Protein AF-A0A0G4GAG9-F1 (afdb_monomer_lite)

Secondary structure (DSSP, 8-state):
-HHHHHHHHHHTT--EES---GGGGT---S---TTEEEEEEEEEETTEEEEEEEEEE-SSPPP-SPP---

Structure (mmCIF, N/CA/C/O backbone):
data_AF-A0A0G4GAG9-F1
#
_entry.id   AF-A0A0G4GAG9-F1
#
loop_
_atom_site.group_PDB
_atom_site.id
_atom_site.type_symbol
_atom_site.label_atom_id
_atom_site.label_alt_id
_atom_site.label_comp_id
_atom_site.label_asym_id
_atom_site.label_entity_id
_atom_site.label_seq_id
_atom_site.pdbx_PDB_ins_code
_atom_site.Cartn_x
_atom_site.Cartn_y
_atom_site.Cartn_z
_atom_site.occupancy
_atom_site.B_iso_or_equiv
_atom_site.auth_seq_id
_atom_site.auth_comp_id
_atom_site.auth_asym_id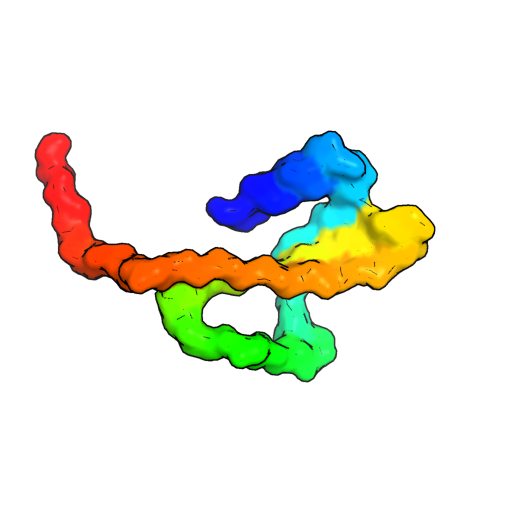
_atom_site.auth_atom_id
_atom_site.pdbx_PDB_model_num
ATOM 1 N N . MET A 1 1 ? -0.412 4.937 -9.237 1.00 59.38 1 MET A N 1
ATOM 2 C CA . MET A 1 1 ? -0.218 3.842 -8.261 1.00 59.38 1 MET A CA 1
ATOM 3 C C . MET A 1 1 ? -0.468 4.286 -6.823 1.00 59.38 1 MET A C 1
ATOM 5 O O . MET A 1 1 ? -1.365 3.734 -6.206 1.00 59.38 1 MET A O 1
ATOM 9 N N . ARG A 1 2 ? 0.203 5.338 -6.320 1.00 57.44 2 ARG A N 1
ATOM 10 C CA . ARG A 1 2 ? 0.066 5.825 -4.928 1.00 57.44 2 ARG A CA 1
ATOM 11 C C . ARG A 1 2 ? -1.374 6.073 -4.437 1.00 57.44 2 ARG A C 1
ATOM 13 O O . ARG A 1 2 ? -1.701 5.766 -3.303 1.00 57.44 2 ARG A O 1
ATOM 20 N N . ASN A 1 3 ? -2.249 6.582 -5.304 1.00 70.12 3 ASN A N 1
ATOM 21 C CA . ASN A 1 3 ? -3.652 6.871 -4.969 1.00 70.12 3 ASN A CA 1
ATOM 22 C C . ASN A 1 3 ? -4.573 5.631 -5.054 1.00 70.12 3 ASN A C 1
ATOM 24 O O . ASN A 1 3 ? -5.665 5.646 -4.506 1.00 70.12 3 ASN A O 1
ATOM 28 N N . LEU A 1 4 ? -4.158 4.559 -5.743 1.00 77.44 4 LEU A N 1
ATOM 29 C CA . LEU A 1 4 ? -5.007 3.385 -5.983 1.00 77.44 4 LEU A CA 1
ATOM 30 C C . LEU A 1 4 ? -5.158 2.533 -4.719 1.00 77.44 4 LEU A C 1
ATOM 32 O O . LEU A 1 4 ? -6.276 2.224 -4.332 1.00 77.44 4 LEU A O 1
ATOM 36 N N . PHE A 1 5 ? -4.055 2.199 -4.047 1.00 75.88 5 PHE A N 1
ATOM 37 C CA . PHE A 1 5 ? -4.113 1.336 -2.863 1.00 75.88 5 PHE A CA 1
ATOM 38 C C . PHE A 1 5 ? -4.793 2.008 -1.667 1.00 75.88 5 PHE A C 1
ATOM 40 O O . PHE A 1 5 ? -5.546 1.343 -0.969 1.00 75.88 5 PHE A O 1
ATOM 47 N N . VAL A 1 6 ? -4.628 3.328 -1.483 1.00 73.50 6 VAL A N 1
ATOM 48 C CA . VAL A 1 6 ? -5.405 4.083 -0.476 1.00 73.50 6 VAL A CA 1
ATOM 49 C C . VAL A 1 6 ? -6.898 3.942 -0.736 1.00 73.50 6 VAL A C 1
ATOM 51 O O . VAL A 1 6 ? -7.662 3.725 0.193 1.00 73.50 6 VAL A O 1
ATOM 54 N N . ARG A 1 7 ? -7.319 4.052 -2.002 1.00 82.00 7 ARG A N 1
ATOM 55 C CA . ARG A 1 7 ? -8.731 3.918 -2.375 1.00 82.00 7 ARG A CA 1
ATOM 56 C C . ARG A 1 7 ? -9.251 2.505 -2.142 1.00 82.00 7 ARG A C 1
ATOM 58 O O . ARG A 1 7 ? -10.346 2.380 -1.621 1.00 82.00 7 ARG A O 1
ATOM 65 N N . ILE A 1 8 ? -8.466 1.479 -2.475 1.00 84.19 8 ILE A N 1
ATOM 66 C CA . ILE A 1 8 ? -8.830 0.075 -2.223 1.00 84.19 8 ILE A CA 1
ATOM 67 C C . ILE A 1 8 ? -9.010 -0.172 -0.719 1.00 84.19 8 ILE A C 1
ATOM 69 O O . ILE A 1 8 ? -9.995 -0.774 -0.309 1.00 84.19 8 ILE A O 1
ATOM 73 N N . LEU A 1 9 ? -8.085 0.314 0.114 1.00 82.94 9 LEU A N 1
ATOM 74 C CA . LEU A 1 9 ? -8.184 0.162 1.568 1.00 82.94 9 LEU A CA 1
ATOM 75 C C . LEU A 1 9 ? -9.350 0.970 2.146 1.00 82.94 9 LEU A C 1
ATOM 77 O O . LEU A 1 9 ? -10.083 0.459 2.985 1.00 82.94 9 LEU A O 1
ATOM 81 N N . ALA A 1 10 ? -9.580 2.185 1.649 1.00 84.75 10 ALA A N 1
ATOM 82 C CA . ALA A 1 10 ? -10.731 2.991 2.042 1.00 84.75 10 ALA A CA 1
ATOM 83 C C . ALA A 1 10 ? -12.072 2.345 1.643 1.00 84.75 10 ALA A C 1
ATOM 85 O O . ALA A 1 10 ? -13.034 2.443 2.394 1.00 84.75 10 ALA A O 1
ATOM 86 N N . GLU A 1 11 ? -12.146 1.663 0.496 1.00 88.81 11 GLU A N 1
ATOM 87 C CA . GLU A 1 11 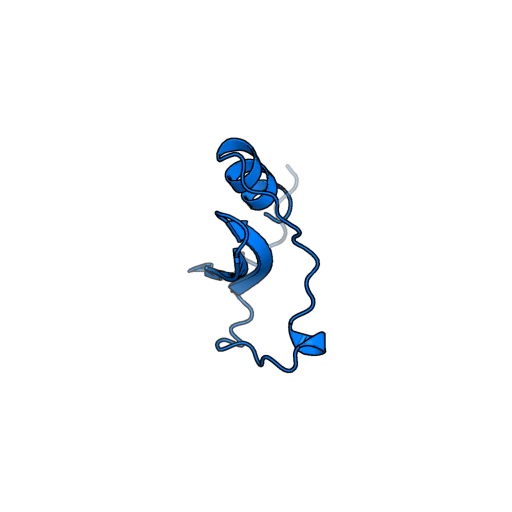? -13.333 0.900 0.076 1.00 88.81 11 GLU A CA 1
ATOM 88 C C . GLU A 1 11 ? -13.625 -0.281 1.016 1.00 88.81 11 GLU A C 1
ATOM 90 O O . GLU A 1 11 ? -14.782 -0.644 1.211 1.00 88.81 11 GLU A O 1
ATOM 95 N N . ALA A 1 12 ? -12.589 -0.831 1.652 1.00 84.62 12 ALA A N 1
ATOM 96 C CA . ALA A 1 12 ? -12.701 -1.851 2.691 1.00 84.62 12 ALA A CA 1
ATOM 97 C C . ALA A 1 12 ? -12.875 -1.277 4.116 1.00 84.62 12 ALA A C 1
ATOM 99 O O . ALA A 1 12 ? -12.781 -2.034 5.078 1.00 84.62 12 ALA A O 1
ATOM 100 N N . ASP A 1 13 ? -13.103 0.035 4.258 1.00 86.00 13 ASP A N 1
ATOM 101 C CA . ASP A 1 13 ? -13.192 0.759 5.539 1.00 86.00 13 ASP A CA 1
ATOM 102 C C . ASP A 1 13 ? -11.931 0.632 6.419 1.00 86.00 13 ASP A C 1
ATOM 104 O O . ASP A 1 13 ? -11.986 0.661 7.647 1.00 86.00 13 ASP A O 1
ATOM 108 N N . VAL A 1 14 ? -10.760 0.496 5.786 1.00 84.25 14 VAL A N 1
ATOM 109 C CA . VAL A 1 14 ? -9.461 0.410 6.462 1.00 84.25 14 VAL A CA 1
ATOM 110 C C . VAL A 1 14 ? -8.770 1.780 6.441 1.00 84.25 14 VAL A C 1
ATOM 112 O O . VAL A 1 14 ? -8.325 2.237 5.377 1.00 84.25 14 VAL A O 1
ATOM 115 N N . PRO A 1 15 ? -8.599 2.442 7.603 1.00 83.25 15 PRO A N 1
ATOM 116 C CA . PRO A 1 15 ? -7.814 3.665 7.703 1.00 83.25 15 PRO A CA 1
ATOM 117 C C . PRO A 1 15 ? -6.361 3.387 7.311 1.00 83.25 15 PRO A C 1
ATOM 119 O O . PRO A 1 15 ? -5.705 2.541 7.920 1.00 83.25 15 PRO A O 1
ATOM 122 N N . SER A 1 16 ? -5.841 4.096 6.305 1.00 80.31 16 SER A N 1
ATOM 123 C CA . SER A 1 16 ? -4.474 3.892 5.815 1.00 80.31 16 SER A CA 1
ATOM 124 C C . SER A 1 16 ? -3.754 5.191 5.443 1.00 80.31 16 SER A C 1
ATOM 126 O O . SER A 1 16 ? -4.360 6.150 4.961 1.00 80.31 16 SER A O 1
ATOM 128 N N . ASN A 1 17 ? -2.437 5.214 5.659 1.00 76.31 17 ASN A N 1
ATOM 129 C CA . ASN A 1 17 ? -1.520 6.264 5.231 1.00 76.31 17 ASN A CA 1
ATOM 130 C C . ASN A 1 17 ? -0.368 5.645 4.428 1.00 76.31 17 ASN A C 1
ATOM 132 O O . ASN A 1 17 ? 0.199 4.627 4.806 1.00 76.31 17 ASN A O 1
ATOM 136 N N . VAL A 1 18 ? -0.031 6.279 3.310 1.00 69.44 18 VAL A N 1
ATOM 137 C CA . VAL A 1 18 ? 0.933 5.789 2.316 1.00 69.44 18 VAL A CA 1
ATOM 138 C C . VAL A 1 18 ? 2.299 6.478 2.401 1.00 69.44 18 VAL A C 1
ATOM 140 O O . VAL A 1 18 ? 3.247 6.058 1.749 1.00 69.44 18 VAL A O 1
ATOM 143 N N . GLU A 1 19 ? 2.440 7.539 3.197 1.00 65.38 19 GLU A N 1
ATOM 144 C CA . GLU A 1 19 ? 3.742 8.180 3.441 1.00 65.38 19 GLU A CA 1
ATOM 145 C C . GLU A 1 19 ? 4.397 7.668 4.721 1.00 65.38 19 GLU A C 1
ATOM 147 O O . GLU A 1 19 ? 4.655 8.429 5.652 1.00 65.38 19 GLU A O 1
ATOM 152 N N . VAL A 1 20 ? 4.702 6.372 4.767 1.00 66.62 20 VAL A N 1
ATOM 153 C CA . VAL A 1 20 ? 5.612 5.855 5.791 1.00 66.62 20 VAL A CA 1
ATOM 154 C C . VAL A 1 20 ? 6.958 5.585 5.152 1.00 66.62 20 VAL A C 1
ATOM 156 O O . VAL A 1 20 ? 7.134 4.635 4.406 1.00 66.62 20 VAL A O 1
ATOM 159 N N . SER A 1 21 ? 7.931 6.450 5.430 1.00 61.75 21 SER A N 1
ATOM 160 C CA . SER A 1 21 ? 9.302 6.209 4.991 1.00 61.75 21 SER A CA 1
ATOM 161 C C . SER A 1 21 ? 9.894 5.084 5.845 1.00 61.75 21 SER A C 1
ATOM 163 O O . SER A 1 21 ? 10.269 5.319 6.994 1.00 61.75 21 SER A O 1
ATOM 165 N N . LEU A 1 22 ? 9.986 3.858 5.315 1.00 61.12 22 LEU A N 1
ATOM 166 C CA . LEU A 1 22 ? 10.592 2.719 6.029 1.00 61.12 22 LEU A CA 1
ATOM 167 C C . LEU A 1 22 ? 12.032 2.970 6.476 1.00 61.12 22 LEU A C 1
ATOM 169 O O . LEU A 1 22 ? 12.473 2.404 7.476 1.00 61.12 22 LEU A O 1
ATOM 173 N N . HIS A 1 23 ? 12.744 3.866 5.788 1.00 56.56 23 HIS A N 1
ATOM 174 C CA . HIS A 1 23 ? 14.066 4.319 6.210 1.00 56.56 23 HIS A CA 1
ATOM 175 C C . HIS A 1 23 ? 14.038 4.920 7.627 1.00 56.56 23 HIS A C 1
ATOM 177 O O . HIS A 1 23 ? 14.963 4.714 8.407 1.00 56.56 23 HIS 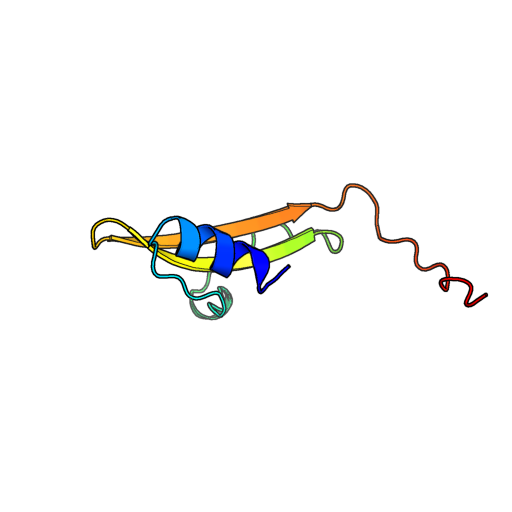A O 1
ATOM 183 N N . SER A 1 24 ? 12.957 5.613 8.002 1.00 58.12 24 SER A N 1
ATOM 184 C CA . SER A 1 24 ? 12.773 6.155 9.355 1.00 58.12 24 SER A CA 1
ATOM 185 C C . SER A 1 24 ? 12.504 5.078 10.410 1.00 58.12 24 SER A C 1
ATOM 187 O O . SER A 1 24 ? 12.684 5.342 11.594 1.00 58.12 24 SER A O 1
ATOM 189 N N . LEU A 1 25 ? 12.107 3.873 9.994 1.00 66.94 25 LEU A N 1
ATOM 190 C CA . LEU A 1 25 ? 11.893 2.711 10.861 1.00 66.94 25 LEU A CA 1
ATOM 191 C C . LEU A 1 25 ? 13.090 1.743 10.856 1.00 66.94 25 LEU A C 1
ATOM 193 O O . LEU A 1 25 ? 13.044 0.712 11.523 1.00 66.94 25 LEU A O 1
ATOM 197 N N . GLY A 1 26 ? 14.164 2.060 10.120 1.00 62.84 26 GLY A N 1
ATOM 198 C CA . GLY A 1 26 ? 15.354 1.212 10.009 1.00 62.84 26 GLY A CA 1
ATOM 199 C C . GLY A 1 26 ? 15.119 -0.099 9.252 1.00 62.84 26 GLY A C 1
ATOM 200 O O . GLY A 1 26 ? 15.911 -1.030 9.387 1.00 62.84 26 GLY A O 1
ATOM 201 N N . ILE A 1 27 ? 14.035 -0.193 8.475 1.00 68.56 27 ILE A N 1
ATOM 202 C CA . ILE A 1 27 ? 13.686 -1.394 7.715 1.00 68.56 27 ILE A CA 1
ATOM 203 C C . ILE A 1 27 ? 14.305 -1.282 6.323 1.00 68.56 27 ILE A C 1
ATOM 205 O O . ILE A 1 27 ? 13.880 -0.470 5.498 1.00 68.56 27 ILE A O 1
ATOM 209 N N . THR A 1 28 ? 15.308 -2.116 6.058 1.00 66.50 28 THR A N 1
ATOM 210 C CA . THR A 1 28 ? 15.896 -2.246 4.723 1.00 66.50 28 THR A CA 1
ATOM 211 C C . THR A 1 28 ? 14.909 -2.969 3.800 1.00 66.50 28 THR A C 1
ATOM 213 O O . THR A 1 28 ? 14.383 -4.015 4.191 1.00 66.50 28 THR A O 1
ATOM 216 N N . PRO A 1 29 ? 14.636 -2.446 2.592 1.00 64.12 29 PRO A N 1
ATOM 217 C CA . PRO A 1 29 ? 13.870 -3.170 1.589 1.00 64.12 29 PRO A CA 1
ATOM 218 C C . PRO A 1 29 ? 14.458 -4.562 1.332 1.00 64.12 29 PRO A C 1
ATOM 220 O O . PRO A 1 29 ? 15.679 -4.690 1.246 1.00 64.12 29 PRO A O 1
ATOM 223 N N . PRO A 1 30 ? 13.627 -5.603 1.171 1.00 65.94 30 PRO A N 1
ATOM 224 C CA . PRO A 1 30 ? 14.109 -6.919 0.766 1.00 65.94 30 PRO A CA 1
ATOM 225 C C . PRO A 1 30 ? 14.553 -6.962 -0.708 1.00 65.94 30 PRO A C 1
ATOM 227 O O . PRO A 1 30 ? 15.178 -7.938 -1.114 1.00 65.94 30 PRO A O 1
ATOM 230 N N . ASP A 1 31 ? 14.229 -5.939 -1.508 1.00 67.00 31 ASP A N 1
ATOM 231 C CA . ASP A 1 31 ? 14.453 -5.913 -2.952 1.00 67.00 31 ASP A CA 1
ATOM 232 C C . ASP A 1 31 ? 14.890 -4.520 -3.443 1.00 67.00 31 ASP A C 1
ATOM 234 O O . ASP A 1 31 ? 14.164 -3.539 -3.275 1.00 67.00 31 ASP A O 1
ATOM 238 N N . ASP A 1 32 ? 16.066 -4.465 -4.076 1.00 70.56 32 ASP A N 1
ATOM 239 C CA . ASP A 1 32 ? 16.657 -3.273 -4.705 1.00 70.56 32 ASP A CA 1
ATOM 240 C C . ASP A 1 32 ? 16.453 -3.258 -6.236 1.00 70.56 32 ASP A C 1
ATOM 242 O O . ASP A 1 32 ? 17.107 -2.500 -6.960 1.00 70.56 32 ASP A O 1
ATOM 246 N N . ASN A 1 33 ? 15.575 -4.112 -6.775 1.00 75.44 33 ASN A N 1
ATOM 247 C CA . ASN A 1 33 ? 15.302 -4.154 -8.206 1.00 75.44 33 ASN A CA 1
ATOM 248 C C . ASN A 1 33 ? 14.737 -2.804 -8.693 1.00 75.44 33 ASN A C 1
ATOM 250 O O . ASN A 1 33 ? 13.620 -2.430 -8.328 1.00 75.44 33 ASN A O 1
ATOM 254 N N . PRO A 1 34 ? 15.437 -2.094 -9.597 1.00 72.12 34 PRO A N 1
ATOM 255 C CA . PRO A 1 34 ? 15.032 -0.763 -10.044 1.00 72.12 34 PRO A CA 1
ATOM 256 C C . PRO A 1 34 ? 13.744 -0.756 -10.882 1.00 72.12 34 PRO A C 1
ATOM 258 O O . PRO A 1 34 ? 13.182 0.310 -11.128 1.00 72.12 34 PRO A O 1
ATOM 261 N N . ASN A 1 35 ? 13.275 -1.918 -11.349 1.00 74.81 35 ASN A N 1
ATOM 262 C CA . ASN A 1 35 ? 12.004 -2.037 -12.069 1.00 74.81 35 ASN A CA 1
ATOM 263 C C . ASN A 1 35 ? 10.798 -2.136 -11.126 1.00 74.81 35 ASN A C 1
ATOM 265 O O . ASN A 1 35 ? 9.647 -2.053 -11.569 1.00 74.81 35 ASN A O 1
ATOM 269 N N . ASN A 1 36 ? 11.043 -2.321 -9.832 1.00 76.12 36 ASN A N 1
ATOM 270 C CA . ASN A 1 36 ? 9.988 -2.485 -8.859 1.00 76.12 36 ASN A CA 1
ATOM 271 C C . ASN A 1 36 ? 9.584 -1.120 -8.309 1.00 76.12 36 ASN A C 1
ATOM 273 O O . ASN A 1 36 ? 10.412 -0.300 -7.917 1.00 76.12 36 ASN A O 1
ATOM 277 N N . GLN A 1 37 ? 8.278 -0.867 -8.298 1.00 77.38 37 GLN A N 1
ATOM 278 C CA . GLN A 1 37 ? 7.722 0.260 -7.564 1.00 77.38 37 GLN A CA 1
ATOM 279 C C . GLN A 1 37 ? 7.288 -0.248 -6.202 1.00 77.38 37 GLN A C 1
ATOM 281 O O . GLN A 1 37 ? 6.362 -1.054 -6.107 1.00 77.38 37 GLN A O 1
ATOM 286 N N . ARG A 1 38 ? 7.962 0.227 -5.160 1.00 77.19 38 ARG A N 1
ATOM 287 C CA . ARG A 1 38 ? 7.653 -0.123 -3.779 1.00 77.19 38 ARG A CA 1
ATOM 288 C C . ARG A 1 38 ? 6.856 0.984 -3.106 1.00 77.19 38 ARG A C 1
ATOM 290 O O . ARG A 1 38 ? 7.049 2.166 -3.400 1.00 77.19 38 ARG A O 1
ATOM 297 N N . MET A 1 39 ? 5.947 0.589 -2.229 1.00 78.88 39 MET A N 1
ATOM 298 C CA . MET A 1 39 ? 5.146 1.500 -1.435 1.00 78.88 39 MET A CA 1
ATOM 299 C C . MET A 1 39 ? 4.839 0.887 -0.080 1.00 78.88 39 MET A C 1
ATOM 301 O O . MET A 1 39 ? 4.377 -0.248 -0.001 1.00 78.88 39 MET A O 1
ATOM 305 N N . ASP A 1 40 ? 5.026 1.687 0.959 1.00 80.25 40 ASP A N 1
ATOM 306 C CA . ASP A 1 40 ? 4.815 1.267 2.333 1.00 80.25 40 ASP A CA 1
ATOM 307 C C . ASP A 1 40 ? 3.536 1.905 2.859 1.00 80.25 40 ASP A C 1
ATOM 309 O O . ASP A 1 40 ? 3.331 3.118 2.749 1.00 80.25 40 ASP A O 1
ATOM 313 N N . ILE A 1 41 ? 2.643 1.074 3.384 1.00 81.88 41 ILE A N 1
ATOM 314 C CA . ILE A 1 41 ? 1.321 1.499 3.829 1.00 81.88 41 ILE A CA 1
ATOM 315 C C . ILE A 1 41 ? 1.189 1.186 5.306 1.00 81.88 41 ILE A C 1
ATOM 317 O O . ILE A 1 41 ? 1.221 0.028 5.708 1.00 81.88 41 ILE A O 1
ATOM 321 N N . TYR A 1 42 ? 0.993 2.217 6.112 1.00 83.75 42 TYR A N 1
ATOM 322 C CA . TYR A 1 42 ? 0.543 2.036 7.480 1.00 83.75 42 TYR A CA 1
ATOM 323 C C . TYR A 1 42 ? -0.978 1.991 7.500 1.00 83.75 42 TYR A C 1
ATOM 325 O O . TYR A 1 42 ? -1.629 2.861 6.919 1.00 83.75 42 TYR A O 1
ATOM 333 N N . CYS A 1 43 ? -1.552 1.000 8.167 1.00 86.25 43 CYS A N 1
ATOM 334 C CA . CYS A 1 43 ? -2.989 0.939 8.378 1.00 86.25 43 CYS A CA 1
ATOM 335 C C . CYS A 1 43 ? -3.343 0.381 9.751 1.00 86.25 43 CYS A C 1
ATOM 337 O O . CYS A 1 43 ? -2.535 -0.278 10.405 1.00 86.25 43 CYS A O 1
ATOM 339 N N . VAL A 1 44 ? -4.586 0.616 10.160 1.00 85.69 44 VAL A N 1
ATOM 340 C CA . VAL A 1 44 ? -5.145 0.066 11.395 1.00 85.69 44 VAL A CA 1
ATOM 341 C C . VAL A 1 44 ? -6.278 -0.883 11.031 1.00 85.69 44 VAL A C 1
ATOM 343 O O . VAL A 1 44 ? -7.218 -0.481 10.350 1.00 85.69 44 VAL A O 1
ATOM 346 N N . ILE A 1 45 ? -6.187 -2.134 11.475 1.00 87.00 45 ILE A N 1
ATOM 347 C CA . ILE A 1 45 ? -7.214 -3.164 11.266 1.00 87.00 45 ILE A CA 1
ATOM 348 C C . ILE A 1 45 ? -7.584 -3.704 12.645 1.00 87.00 45 ILE A C 1
ATOM 350 O O . ILE A 1 45 ? -6.701 -4.088 13.409 1.00 87.00 45 ILE A O 1
ATOM 354 N N . ASP A 1 46 ? -8.871 -3.669 12.995 1.00 90.31 46 ASP A N 1
ATOM 355 C CA . ASP A 1 46 ? -9.384 -4.108 14.303 1.00 90.31 46 ASP A CA 1
ATOM 356 C C . ASP A 1 46 ? -8.630 -3.500 15.507 1.00 90.31 46 ASP A C 1
ATOM 358 O O . ASP A 1 46 ? -8.391 -4.147 16.526 1.00 90.31 46 ASP A O 1
ATOM 362 N N . GLY A 1 47 ? -8.210 -2.235 15.382 1.00 89.06 47 GLY A N 1
ATOM 363 C CA . GLY A 1 47 ? -7.457 -1.512 16.415 1.00 89.06 47 GLY A CA 1
ATOM 364 C C . GLY A 1 47 ? -5.980 -1.906 16.540 1.00 89.06 47 GLY A C 1
ATOM 365 O O . GLY A 1 47 ? -5.282 -1.347 17.382 1.00 89.06 47 GLY A O 1
ATOM 366 N N . SER A 1 48 ? -5.496 -2.828 15.707 1.00 90.69 48 SER A N 1
ATOM 367 C CA . SER A 1 48 ? -4.087 -3.218 15.635 1.00 90.69 48 SER A CA 1
ATOM 368 C C . SER A 1 48 ? -3.383 -2.496 14.487 1.00 90.69 48 SER A C 1
ATOM 370 O O . SER A 1 48 ? -3.949 -2.317 13.407 1.00 90.69 48 SER A O 1
ATOM 372 N N . GLU A 1 49 ? -2.148 -2.061 14.726 1.00 88.44 49 GLU A N 1
ATOM 373 C CA . GLU A 1 49 ? -1.339 -1.326 13.752 1.00 88.44 49 GLU A CA 1
ATOM 374 C C . GLU A 1 49 ? -0.566 -2.288 12.846 1.00 88.44 49 GLU A C 1
ATOM 376 O O . GLU A 1 49 ? 0.086 -3.222 13.320 1.00 88.44 49 GLU A O 1
ATOM 381 N N . TYR A 1 50 ? -0.602 -2.031 11.540 1.00 85.38 50 TYR A N 1
ATOM 382 C CA . TYR A 1 50 ? 0.079 -2.832 10.532 1.00 85.38 50 TYR A CA 1
ATOM 383 C C . TYR A 1 50 ? 0.883 -1.952 9.587 1.00 85.38 50 TYR A C 1
ATOM 385 O O . TYR A 1 50 ? 0.479 -0.845 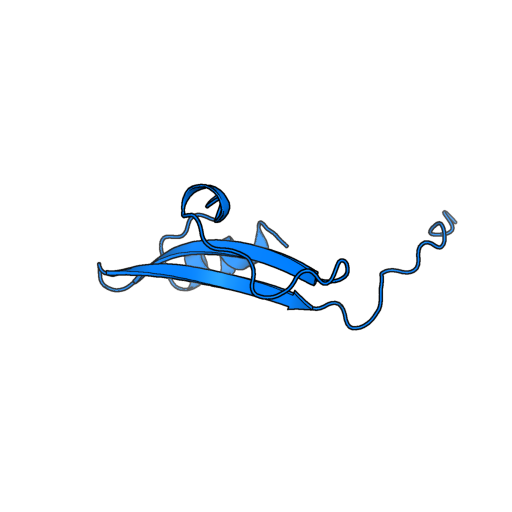9.229 1.00 85.38 50 TYR A O 1
ATOM 393 N N . LEU A 1 51 ? 2.012 -2.494 9.143 1.00 85.94 51 LEU A N 1
ATOM 394 C CA . LEU A 1 51 ? 2.843 -1.925 8.097 1.00 85.94 51 LEU A CA 1
ATOM 395 C C . LEU A 1 51 ? 2.894 -2.918 6.939 1.00 85.94 51 LEU A C 1
ATOM 397 O O . LEU A 1 51 ? 3.434 -4.015 7.080 1.00 85.94 51 LEU A O 1
ATOM 401 N N . LEU A 1 52 ? 2.291 -2.544 5.817 1.00 82.56 52 LEU A N 1
ATOM 402 C CA . LEU A 1 52 ? 2.255 -3.348 4.606 1.00 82.56 52 LEU A CA 1
ATOM 403 C C . LEU A 1 52 ? 3.337 -2.878 3.645 1.00 82.56 52 LEU A C 1
ATOM 405 O O . LEU A 1 52 ? 3.378 -1.708 3.272 1.00 82.56 52 LEU A O 1
ATOM 409 N N . ASP A 1 53 ? 4.157 -3.824 3.209 1.00 81.12 53 ASP A N 1
ATOM 410 C CA . ASP A 1 53 ? 5.090 -3.655 2.104 1.00 81.12 53 ASP A CA 1
ATOM 411 C C . ASP A 1 53 ? 4.407 -4.083 0.800 1.00 81.12 53 ASP A C 1
ATOM 413 O O . ASP A 1 53 ? 4.087 -5.260 0.607 1.00 81.12 53 ASP A O 1
ATOM 417 N N . VAL A 1 54 ? 4.154 -3.126 -0.093 1.00 79.50 54 VAL A N 1
ATOM 418 C CA . VAL A 1 54 ? 3.570 -3.384 -1.411 1.00 79.50 54 VAL A CA 1
ATOM 419 C C . VAL A 1 54 ? 4.644 -3.198 -2.471 1.00 79.50 54 VAL A C 1
ATOM 421 O O . VAL A 1 54 ? 5.068 -2.081 -2.767 1.00 79.50 54 VAL A O 1
ATOM 424 N N . THR A 1 55 ? 5.031 -4.299 -3.109 1.00 80.81 55 THR A N 1
ATOM 425 C CA . THR A 1 55 ? 5.946 -4.285 -4.252 1.00 80.81 55 THR A CA 1
ATOM 426 C C . THR A 1 55 ? 5.178 -4.563 -5.538 1.00 80.81 55 THR A C 1
ATOM 428 O O . THR A 1 55 ? 4.628 -5.645 -5.737 1.00 80.81 55 THR A O 1
ATOM 431 N N . VAL A 1 56 ? 5.156 -3.583 -6.439 1.00 79.62 56 VAL A N 1
ATOM 432 C CA . VAL A 1 56 ? 4.672 -3.762 -7.807 1.00 79.62 56 VAL A CA 1
ATOM 433 C C . VAL A 1 56 ? 5.867 -4.100 -8.684 1.00 79.62 56 VAL A C 1
ATOM 435 O O . VAL A 1 56 ? 6.635 -3.218 -9.081 1.00 79.62 56 VAL A O 1
ATOM 438 N N . ALA A 1 57 ? 6.020 -5.389 -8.976 1.00 80.25 57 ALA A N 1
ATOM 439 C CA . ALA A 1 57 ? 7.032 -5.859 -9.903 1.00 80.25 57 ALA A CA 1
ATOM 440 C C . ALA A 1 57 ? 6.591 -5.600 -11.345 1.00 80.25 57 ALA A C 1
ATOM 442 O O . ALA A 1 57 ? 5.566 -6.120 -11.790 1.00 80.25 57 ALA A O 1
ATOM 443 N N . HIS A 1 58 ? 7.370 -4.813 -12.088 1.00 71.62 58 HIS A N 1
ATOM 444 C CA . HIS A 1 58 ? 7.185 -4.696 -13.530 1.00 71.62 58 HIS A CA 1
ATOM 445 C C . HIS A 1 58 ? 8.030 -5.787 -14.204 1.00 71.62 58 HIS A C 1
ATOM 447 O O . HIS A 1 58 ? 9.259 -5.705 -14.163 1.00 71.62 58 HIS A O 1
ATOM 453 N N . PRO A 1 59 ? 7.418 -6.813 -14.831 1.00 63.97 59 PRO A N 1
ATOM 454 C CA . PRO A 1 59 ? 8.164 -7.911 -15.455 1.00 63.97 59 PRO A CA 1
ATOM 455 C C . PRO A 1 59 ? 9.020 -7.447 -16.644 1.00 63.97 59 PRO A C 1
ATOM 457 O O . PRO A 1 59 ? 9.927 -8.156 -17.073 1.00 63.97 59 PRO A O 1
ATOM 460 N N . CYS A 1 60 ? 8.759 -6.252 -17.174 1.00 61.88 60 CYS A N 1
ATOM 461 C CA . CYS A 1 60 ? 9.577 -5.596 -18.181 1.00 61.88 60 CYS A CA 1
ATOM 462 C C . CYS A 1 60 ? 9.826 -4.153 -17.743 1.00 61.88 60 CYS A C 1
ATOM 464 O O . CYS A 1 60 ? 8.894 -3.458 -17.334 1.00 61.88 60 CYS A O 1
ATOM 466 N N . ARG A 1 61 ? 11.078 -3.696 -17.849 1.00 59.00 61 ARG A N 1
ATOM 467 C CA . ARG A 1 61 ? 11.409 -2.273 -17.734 1.00 59.00 61 ARG A CA 1
ATOM 468 C C . ARG A 1 61 ? 10.526 -1.514 -18.738 1.00 59.00 61 ARG A C 1
ATOM 470 O O . A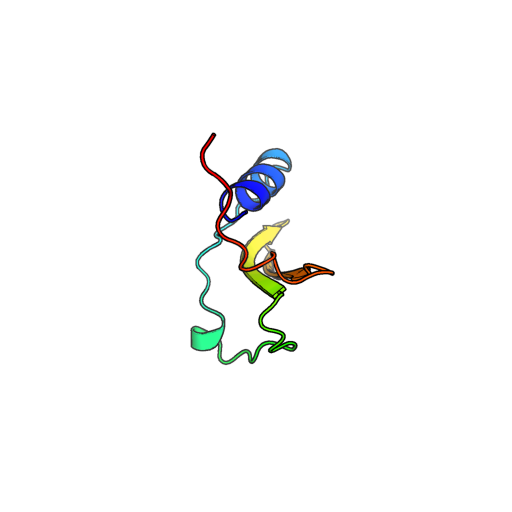RG A 1 61 ? 10.485 -1.952 -19.890 1.00 59.00 61 ARG A O 1
ATOM 477 N N . PRO A 1 62 ? 9.823 -0.433 -18.348 1.00 57.34 62 PRO A N 1
ATOM 478 C CA . PRO A 1 62 ? 9.170 0.435 -19.318 1.00 57.34 62 PRO A CA 1
ATOM 479 C C . PRO A 1 62 ? 10.208 0.797 -20.368 1.00 57.34 62 PRO A C 1
ATOM 481 O O . PRO A 1 62 ? 11.314 1.217 -20.018 1.00 57.34 62 PRO A O 1
ATOM 484 N N . ASP A 1 63 ? 9.896 0.524 -21.628 1.00 60.53 63 ASP A N 1
ATOM 485 C CA . ASP A 1 63 ? 10.827 0.788 -22.707 1.00 60.53 63 ASP A CA 1
ATOM 486 C C . ASP A 1 63 ? 11.203 2.276 -22.638 1.00 60.53 63 ASP A C 1
ATOM 488 O O . ASP A 1 63 ? 10.334 3.143 -22.573 1.00 60.53 63 ASP A O 1
ATOM 492 N N . ASN A 1 64 ? 12.501 2.587 -22.576 1.00 59.06 64 ASN A N 1
ATOM 493 C CA . ASN A 1 64 ? 12.981 3.977 -22.551 1.00 59.06 64 ASN A CA 1
ATOM 494 C C . ASN A 1 64 ? 12.800 4.651 -23.925 1.00 59.06 64 ASN A C 1
ATOM 496 O O . ASN A 1 64 ? 13.340 5.734 -24.167 1.00 59.06 64 ASN A O 1
ATOM 500 N N . SER A 1 65 ? 12.111 3.989 -24.856 1.00 62.75 65 SER A N 1
ATOM 501 C CA . SER A 1 65 ? 11.788 4.536 -26.154 1.00 62.75 65 SER A CA 1
ATOM 502 C C . SER A 1 65 ? 10.910 5.778 -25.956 1.00 62.75 65 SER A C 1
ATOM 504 O O . SER A 1 65 ? 9.928 5.747 -25.208 1.00 62.75 65 SER A O 1
ATOM 506 N N . PRO A 1 66 ? 11.271 6.919 -26.569 1.00 61.41 66 PRO A N 1
ATOM 507 C CA . PRO A 1 66 ? 10.409 8.084 -26.536 1.00 61.41 66 PRO A CA 1
ATOM 508 C C . PRO A 1 66 ? 9.081 7.682 -27.175 1.00 61.41 66 PRO A C 1
ATOM 510 O O . PRO A 1 66 ? 9.054 7.252 -28.328 1.00 61.41 66 PRO A O 1
ATOM 513 N N . ILE A 1 67 ? 7.994 7.788 -26.408 1.00 65.25 67 ILE A N 1
ATOM 514 C CA . ILE A 1 67 ? 6.634 7.599 -26.915 1.00 65.25 67 ILE A CA 1
ATOM 515 C C . ILE A 1 67 ? 6.508 8.505 -28.150 1.00 65.25 67 ILE A C 1
ATOM 517 O O . ILE A 1 67 ? 6.705 9.717 -28.011 1.00 65.25 67 ILE A O 1
ATOM 521 N N . PRO A 1 68 ? 6.236 7.969 -29.355 1.00 58.47 68 PRO A N 1
ATOM 522 C CA . PRO A 1 68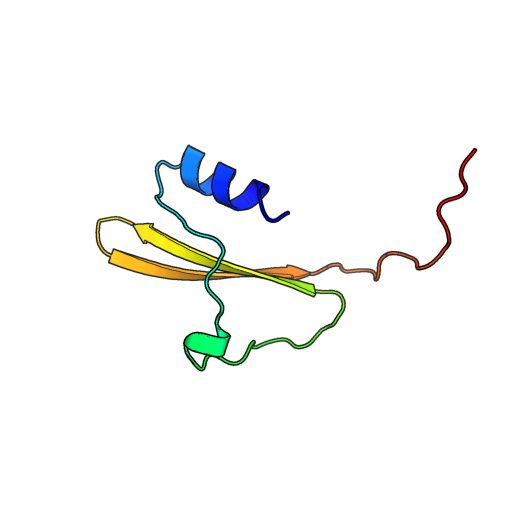 ? 6.043 8.812 -30.520 1.00 58.47 68 PRO A CA 1
ATOM 523 C C . PRO A 1 68 ? 4.784 9.640 -30.277 1.00 58.47 68 PRO A C 1
ATOM 525 O O . PRO A 1 68 ? 3.685 9.096 -30.182 1.00 58.47 68 PRO A O 1
ATOM 528 N N . PHE A 1 69 ? 4.942 10.953 -30.133 1.00 58.44 69 PHE A N 1
ATOM 529 C CA . PHE A 1 69 ? 3.817 11.868 -30.253 1.00 58.44 69 PHE A CA 1
ATOM 530 C C . PHE A 1 69 ? 3.412 11.872 -31.733 1.00 58.44 69 PHE A C 1
ATOM 532 O O . PHE A 1 69 ? 4.158 12.384 -32.570 1.00 58.44 69 PHE A O 1
ATOM 539 N N . HIS A 1 70 ? 2.276 11.253 -32.052 1.00 54.31 70 HIS A N 1
ATOM 540 C CA . HIS A 1 70 ? 1.582 11.399 -33.332 1.00 54.31 70 HIS A CA 1
ATOM 541 C C . HIS A 1 70 ? 0.282 12.165 -33.121 1.00 54.31 70 HIS A C 1
ATOM 543 O O . HIS A 1 70 ? -0.415 11.866 -32.125 1.00 54.31 70 HIS A O 1
#

Radius of gyration: 15.34 Å; chains: 1; bounding box: 30×20×50 Å

Organism: Vitrella brassicaformis (strain CCMP3155) (NCBI:txid1169540)

pLDDT: mean 73.53, std 10.49, range [54.31, 90.69]

Sequence (70 aa):
MRNLFVRILAEADVPSNVEVSLHSLGITPPDDNPNNQRMDIYCVIDGSEYLLDVTVAHPCRPDNSPIPFH

Foldseek 3Di:
DQVVVCVVCVVVVKDKDFPDDCVVVVDDDPDPPPQKDWTWMWIADPNDIDIDIDIDHDPDRPPPPPDDDD